Protein AF-A0A245ZQU1-F1 (afdb_monomer)

Sequence (138 aa):
MAAFDEERAVLAMLTAAVGPIPSTPRHTQAEAAINSQRHALGTLAQSTRAGCAGGAALAFLLDWHAIRPVLDSAAQRAGVALPRAALPARAAIIALAEHVAATPSQARALAFGAQQLALQHHGLWQLLRARAEARAAL

pLDDT: mean 92.46, std 6.33, range [47.0, 97.75]

Secondary structure (DSSP, 8-state):
-HHHHHHHHHHHHHHHHH-SPP--SSHHHHHHHHHHHHHHHHHHHT--STTHHHHHHHHHHHHHHHHHHHHHHHHHHTT-PPPPP-PPPHHHHHHHHHHHT-SHHHHHHHHHHHHHHHHHHHHHHHHHHHHHHHHHT-

Organism: NCBI:txid370959

Foldseek 3Di:
DPQVVLVVVLVVVLDVLVDDDDDFPPPVVLVVLVVVLVVLLVCQCPDPQQQQVVLLVLLVLVVCVVVVVVSCVSCVVSVHHRDDRPGDDNVVSVVVLVVQPPDVSNVVNSVNNSVSNVVSVVSVVVSVVVRVVRVVVD

Structure (mmCIF, N/CA/C/O backbone):
data_AF-A0A245ZQU1-F1
#
_entry.id   AF-A0A245ZQU1-F1
#
loop_
_atom_site.group_PDB
_atom_site.id
_atom_site.type_symbol
_atom_site.label_atom_id
_atom_site.label_alt_id
_atom_site.label_comp_id
_atom_site.label_asym_id
_atom_site.label_entity_id
_atom_site.label_seq_id
_atom_site.pdbx_PDB_ins_code
_atom_site.Cartn_x
_atom_site.Cartn_y
_atom_site.Cartn_z
_atom_site.occupancy
_atom_site.B_iso_or_equiv
_atom_site.auth_seq_id
_atom_site.auth_comp_id
_atom_site.auth_asym_id
_atom_site.auth_atom_id
_atom_site.pdbx_PDB_model_num
ATOM 1 N N . MET A 1 1 ? -5.326 4.900 -16.758 1.00 47.00 1 MET A N 1
ATOM 2 C CA . MET A 1 1 ? -5.369 5.363 -15.352 1.00 47.00 1 MET A CA 1
ATOM 3 C C . MET A 1 1 ? -6.675 5.023 -14.622 1.00 47.00 1 MET A C 1
ATOM 5 O O . MET A 1 1 ? -6.645 5.057 -13.407 1.00 47.00 1 MET A O 1
ATOM 9 N N . ALA A 1 2 ? -7.747 4.576 -15.296 1.00 59.00 2 ALA A N 1
ATOM 10 C CA . ALA A 1 2 ? -9.056 4.318 -14.670 1.00 59.00 2 ALA A CA 1
ATOM 11 C C . ALA A 1 2 ? -9.099 3.239 -13.558 1.00 59.00 2 ALA A C 1
ATOM 13 O O . ALA A 1 2 ? -9.853 3.387 -12.605 1.00 59.00 2 ALA A O 1
ATOM 14 N N . ALA A 1 3 ? -8.278 2.182 -13.620 1.00 69.75 3 ALA A N 1
ATOM 15 C CA . ALA A 1 3 ? -8.416 1.045 -12.695 1.00 69.75 3 ALA A CA 1
ATOM 16 C C . ALA A 1 3 ? -8.122 1.382 -11.218 1.00 69.75 3 ALA A C 1
ATOM 18 O O . ALA A 1 3 ? -8.747 0.819 -10.327 1.00 69.75 3 ALA A O 1
ATOM 19 N N . PHE A 1 4 ? -7.196 2.306 -10.930 1.00 84.69 4 PHE A N 1
ATOM 20 C CA . PHE A 1 4 ? -6.910 2.692 -9.538 1.00 84.69 4 PHE A CA 1
ATOM 21 C C . PHE A 1 4 ? -7.824 3.797 -9.009 1.00 84.69 4 PHE A C 1
ATOM 23 O O . PHE A 1 4 ? -7.906 3.983 -7.795 1.00 84.69 4 PHE A O 1
ATOM 30 N N . ASP A 1 5 ? -8.542 4.499 -9.885 1.00 88.38 5 ASP A N 1
ATOM 31 C CA . ASP A 1 5 ? -9.575 5.442 -9.459 1.00 88.38 5 ASP A CA 1
ATOM 32 C C . ASP A 1 5 ? -10.762 4.691 -8.829 1.00 88.38 5 ASP A C 1
ATOM 34 O O . ASP A 1 5 ? -11.288 5.124 -7.803 1.00 88.38 5 ASP A O 1
ATOM 38 N N . GLU A 1 6 ? -11.106 3.511 -9.356 1.00 90.88 6 GLU A N 1
ATOM 39 C CA . GLU A 1 6 ? -12.087 2.600 -8.747 1.00 90.88 6 GLU A CA 1
ATOM 40 C C . GLU A 1 6 ? -11.634 2.115 -7.363 1.00 90.88 6 GLU A C 1
ATOM 42 O O . GLU A 1 6 ? -12.394 2.182 -6.398 1.00 90.88 6 GLU A O 1
ATOM 47 N N . GLU A 1 7 ? -10.370 1.706 -7.224 1.00 93.62 7 GLU A N 1
ATOM 48 C CA . GLU A 1 7 ? -9.814 1.296 -5.928 1.00 93.62 7 GLU A CA 1
ATOM 49 C C . GLU A 1 7 ? -9.832 2.445 -4.906 1.00 93.62 7 GLU A C 1
ATOM 51 O O . GLU A 1 7 ? -10.132 2.240 -3.728 1.00 93.62 7 GLU A O 1
ATOM 56 N N . ARG A 1 8 ? -9.581 3.686 -5.341 1.00 93.12 8 ARG A N 1
ATOM 57 C CA . ARG A 1 8 ? -9.718 4.872 -4.481 1.00 93.12 8 ARG A CA 1
ATOM 58 C C . ARG A 1 8 ? -11.163 5.107 -4.045 1.00 93.12 8 ARG A C 1
ATOM 60 O O . ARG A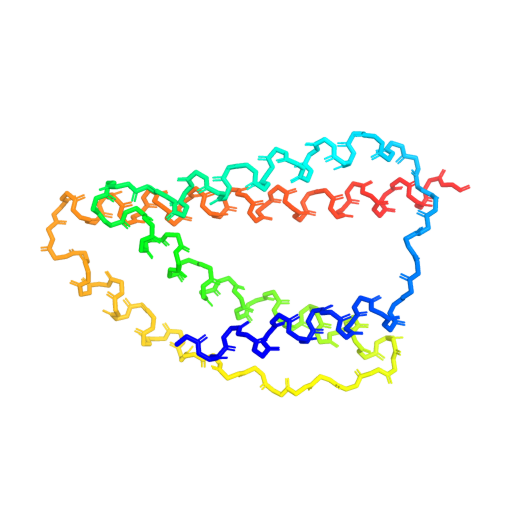 1 8 ? -11.384 5.450 -2.883 1.00 93.12 8 ARG A O 1
ATOM 67 N N . ALA A 1 9 ? -12.134 4.920 -4.938 1.00 92.38 9 ALA A N 1
ATOM 68 C CA . ALA A 1 9 ? -13.552 5.013 -4.594 1.00 92.38 9 ALA A CA 1
ATOM 69 C C . ALA A 1 9 ? -13.951 3.932 -3.575 1.00 92.38 9 ALA A C 1
ATOM 71 O O . ALA A 1 9 ? -14.642 4.223 -2.598 1.00 92.38 9 ALA A O 1
ATOM 72 N N . VAL A 1 10 ? -13.436 2.710 -3.742 1.00 93.25 10 VAL A N 1
ATOM 73 C CA . VAL A 1 10 ? -13.598 1.608 -2.784 1.00 93.25 10 VAL A CA 1
ATOM 74 C C . VAL A 1 10 ? -13.059 1.975 -1.400 1.00 93.25 10 VAL A C 1
ATOM 76 O O . VAL A 1 10 ? -13.752 1.760 -0.406 1.00 93.25 10 VAL A O 1
ATOM 79 N N . LEU A 1 11 ? -11.865 2.570 -1.312 1.00 94.38 11 LEU A N 1
ATOM 80 C CA . LEU A 1 11 ? -11.302 3.019 -0.033 1.00 94.38 11 LEU A CA 1
ATOM 81 C C . LEU A 1 11 ? -12.172 4.082 0.646 1.00 94.38 11 LEU A C 1
ATOM 83 O O . LEU A 1 11 ? -12.376 4.023 1.860 1.00 94.38 11 LEU A O 1
ATOM 87 N N . ALA A 1 12 ? -12.692 5.045 -0.120 1.00 94.19 12 ALA A N 1
ATOM 88 C CA . ALA A 1 12 ? -13.575 6.081 0.410 1.00 94.19 12 ALA A CA 1
ATOM 89 C C . ALA A 1 12 ? -14.877 5.479 0.962 1.00 94.19 12 ALA A C 1
ATOM 91 O O . ALA A 1 12 ? -15.273 5.790 2.086 1.00 94.19 12 ALA A O 1
ATOM 92 N N . MET A 1 13 ? -15.491 4.561 0.211 1.00 92.75 13 MET A N 1
ATOM 93 C CA . MET A 1 13 ? -16.698 3.845 0.626 1.00 92.75 13 MET A CA 1
ATOM 94 C C . MET A 1 13 ? -16.460 3.008 1.889 1.00 92.75 13 MET A C 1
ATOM 96 O O . MET A 1 13 ? -17.240 3.093 2.835 1.00 92.75 13 MET A O 1
ATOM 100 N N . LEU A 1 14 ? -15.369 2.237 1.939 1.00 94.88 14 LEU A N 1
ATOM 101 C CA . LEU A 1 14 ? -15.023 1.434 3.112 1.00 94.88 14 LEU A CA 1
ATOM 102 C C . LEU A 1 14 ? -14.777 2.313 4.345 1.00 94.88 14 LEU A C 1
ATOM 104 O O . LEU A 1 14 ? -15.247 1.992 5.432 1.00 94.88 14 LEU A O 1
ATOM 108 N N . THR A 1 15 ? -14.078 3.438 4.178 1.00 93.62 15 THR A N 1
ATOM 109 C CA . THR A 1 15 ? -13.827 4.388 5.273 1.00 93.62 15 THR A CA 1
ATOM 110 C C . THR A 1 15 ? -15.136 4.959 5.817 1.00 93.62 15 THR A C 1
ATOM 112 O O . THR A 1 15 ? -15.326 5.000 7.030 1.00 93.62 15 THR A O 1
ATOM 115 N N . ALA A 1 16 ? -16.065 5.342 4.935 1.00 93.25 16 ALA A N 1
ATOM 116 C CA . ALA A 1 16 ? -17.386 5.822 5.335 1.00 93.25 16 ALA A CA 1
ATOM 117 C C . ALA A 1 16 ? -18.199 4.744 6.076 1.00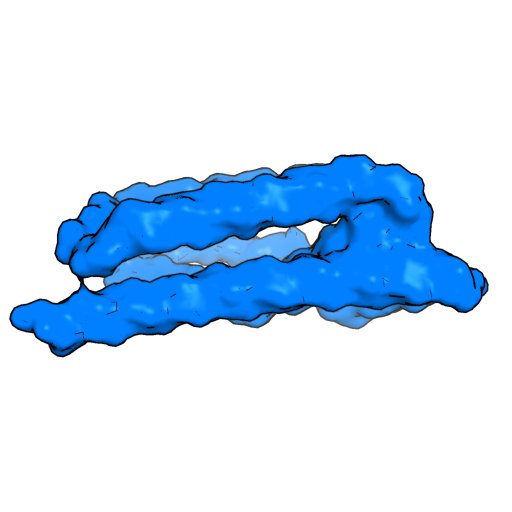 93.25 16 ALA A C 1
ATOM 119 O O . ALA A 1 16 ? -18.849 5.050 7.072 1.00 93.25 16 ALA A O 1
ATOM 120 N N . ALA A 1 17 ? -18.125 3.488 5.627 1.00 92.88 17 ALA A N 1
ATOM 121 C CA . ALA A 1 17 ? -18.839 2.366 6.233 1.00 92.88 17 ALA A CA 1
ATOM 122 C C . ALA A 1 17 ? -18.309 1.977 7.622 1.00 92.88 17 ALA A C 1
ATOM 124 O O . ALA A 1 17 ? -19.089 1.637 8.508 1.00 92.88 17 ALA A O 1
ATOM 125 N N . VAL A 1 18 ? -16.989 2.026 7.826 1.00 92.00 18 VAL A N 1
ATOM 126 C CA . VAL A 1 18 ? -16.362 1.727 9.128 1.00 92.00 18 VAL A CA 1
ATOM 127 C C . VAL A 1 18 ? -16.6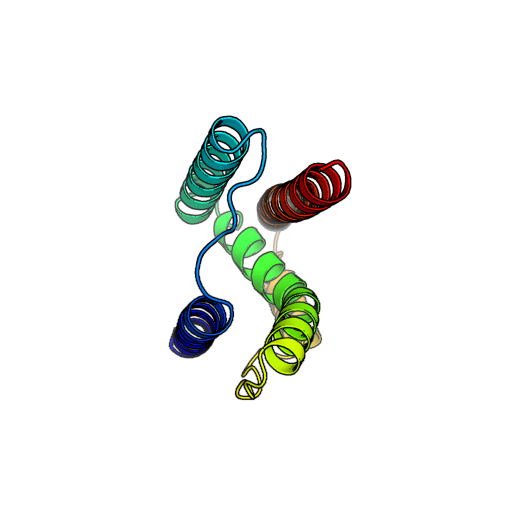45 2.829 10.155 1.00 92.00 18 VAL A C 1
ATOM 129 O O . VAL A 1 18 ? -16.696 2.551 11.354 1.00 92.00 18 VAL A O 1
ATOM 132 N N . GLY A 1 19 ? -16.867 4.061 9.696 1.00 88.12 19 GLY A N 1
ATOM 133 C CA . GLY A 1 19 ? -17.223 5.186 10.551 1.00 88.12 19 GLY A CA 1
ATOM 134 C C . GLY A 1 19 ? -16.012 5.881 11.191 1.00 88.12 19 GLY A C 1
ATOM 135 O O . GLY A 1 19 ? -14.872 5.717 10.746 1.00 88.12 19 GLY A O 1
ATOM 136 N N . PRO A 1 20 ? -16.246 6.730 12.206 1.00 88.56 20 PRO A N 1
ATOM 137 C CA . PRO A 1 20 ? -15.222 7.612 12.749 1.00 88.56 20 PRO A CA 1
ATOM 138 C C . PRO A 1 20 ? -14.106 6.846 13.464 1.00 88.56 20 PRO A C 1
ATOM 140 O O . PRO A 1 20 ? -14.319 5.817 14.106 1.00 88.56 20 PRO A O 1
ATOM 143 N N . ILE A 1 21 ? -12.894 7.398 13.397 1.00 82.12 21 ILE A N 1
ATOM 144 C CA . ILE A 1 21 ? -11.732 6.837 14.086 1.00 82.12 21 ILE A CA 1
ATOM 145 C C . ILE A 1 21 ? -11.945 6.983 15.604 1.00 82.12 21 ILE A C 1
ATOM 147 O O . ILE A 1 21 ? -12.111 8.107 16.079 1.00 82.12 21 ILE A O 1
ATOM 151 N N . PRO A 1 22 ? -11.895 5.890 16.389 1.00 82.38 22 PRO A N 1
ATOM 152 C CA . PRO A 1 22 ? -12.038 5.974 17.836 1.00 82.38 22 PRO A CA 1
ATOM 153 C C . PRO A 1 22 ? -10.840 6.694 18.463 1.00 82.38 22 PRO A C 1
ATOM 155 O O . PRO A 1 22 ? -9.689 6.500 18.041 1.00 82.38 22 PRO A O 1
ATOM 158 N N . SER A 1 23 ? -11.101 7.464 19.522 1.00 82.62 23 SER A N 1
ATOM 159 C CA . SER A 1 23 ? -10.064 8.081 20.351 1.00 82.62 23 SER A CA 1
ATOM 160 C C . SER A 1 23 ? -9.093 7.008 20.841 1.00 82.62 23 SER A C 1
ATOM 162 O O . SER A 1 23 ? -9.443 6.138 21.630 1.00 82.62 23 SER A O 1
ATOM 164 N N . THR A 1 24 ? -7.872 7.035 20.314 1.00 87.00 24 THR A N 1
ATOM 165 C CA . THR A 1 24 ? -6.809 6.076 20.633 1.00 87.00 24 THR A CA 1
ATOM 166 C C . THR A 1 24 ? -5.628 6.861 21.203 1.00 87.00 24 THR A C 1
ATOM 168 O O . THR A 1 24 ? -5.282 7.893 20.614 1.00 87.00 24 THR A O 1
ATOM 171 N N . PRO A 1 25 ? -4.975 6.403 22.289 1.00 88.94 25 PRO A N 1
ATOM 172 C CA . PRO A 1 25 ? -3.757 7.024 22.791 1.00 88.94 25 PRO A CA 1
ATOM 173 C C . PRO A 1 25 ? -2.715 7.218 21.691 1.00 88.94 25 PRO A C 1
ATOM 175 O O . PRO A 1 25 ? -2.660 6.463 20.718 1.00 88.94 25 PRO A O 1
ATOM 178 N N . ARG A 1 26 ? -1.848 8.215 21.876 1.00 87.81 26 ARG A N 1
ATOM 179 C CA . ARG A 1 26 ? -0.777 8.558 20.929 1.00 87.81 26 ARG A CA 1
ATOM 180 C C . ARG A 1 26 ? -1.270 8.974 19.532 1.00 87.81 26 ARG A C 1
ATOM 182 O O . ARG A 1 26 ? -0.640 8.680 18.516 1.00 87.81 26 ARG A O 1
ATOM 189 N N . HIS A 1 27 ? -2.415 9.658 19.469 1.00 89.19 27 HIS A N 1
ATOM 190 C CA . HIS A 1 27 ? -2.982 10.139 18.206 1.00 89.19 27 HIS A CA 1
ATOM 191 C C . HIS A 1 27 ? -2.033 11.094 17.461 1.00 89.19 27 HIS A C 1
ATOM 193 O O . HIS A 1 27 ? -1.835 10.929 16.262 1.00 89.19 27 HIS A O 1
ATOM 199 N N . THR A 1 28 ? -1.368 12.013 18.167 1.00 90.94 28 THR A N 1
ATOM 200 C CA . THR A 1 28 ? -0.420 12.964 17.558 1.00 90.94 28 THR A CA 1
ATOM 201 C C . THR A 1 28 ? 0.790 12.269 16.931 1.00 90.94 28 THR A C 1
ATOM 203 O O . THR A 1 28 ? 1.202 12.634 15.832 1.00 90.94 28 THR A O 1
ATOM 206 N N . GLN A 1 29 ? 1.332 11.225 17.570 1.00 92.19 29 GLN A N 1
ATOM 207 C CA . GLN A 1 29 ? 2.418 10.426 16.992 1.00 92.19 29 GLN A CA 1
ATOM 208 C C . GLN A 1 29 ? 1.957 9.654 15.750 1.00 92.19 29 GLN A C 1
ATOM 210 O O . GLN A 1 29 ? 2.711 9.546 14.784 1.00 92.19 29 GLN A O 1
ATOM 215 N N . ALA A 1 30 ? 0.723 9.137 15.754 1.00 93.00 30 ALA A N 1
ATOM 216 C CA . ALA A 1 30 ? 0.160 8.460 14.590 1.00 93.00 30 ALA A CA 1
ATOM 217 C C . ALA A 1 30 ? 0.003 9.417 13.395 1.00 93.00 30 ALA A C 1
ATOM 219 O O . ALA A 1 30 ? 0.422 9.075 12.292 1.00 93.00 30 ALA A O 1
ATOM 220 N N . GLU A 1 31 ? -0.518 10.625 13.619 1.00 93.50 31 GLU A N 1
ATOM 221 C CA . GLU A 1 31 ? -0.631 11.659 12.580 1.00 93.50 31 GLU A CA 1
ATOM 222 C C . GLU A 1 31 ? 0.739 12.065 12.018 1.00 93.50 31 GLU A C 1
ATOM 224 O O . GLU A 1 31 ? 0.917 12.160 10.803 1.00 93.50 31 GLU A O 1
ATOM 229 N N . ALA A 1 32 ? 1.745 12.238 12.882 1.00 94.75 32 ALA A N 1
ATOM 230 C CA . ALA A 1 32 ? 3.107 12.540 12.446 1.00 94.75 32 ALA A CA 1
ATOM 231 C C . ALA A 1 32 ? 3.693 11.426 11.557 1.00 94.75 32 ALA A C 1
ATOM 233 O O . ALA A 1 32 ? 4.288 11.717 10.516 1.00 94.75 32 ALA A O 1
ATOM 234 N N . ALA A 1 33 ? 3.482 10.156 11.924 1.00 94.81 33 ALA A N 1
ATOM 235 C CA . ALA A 1 33 ? 3.922 9.010 11.129 1.00 94.81 33 ALA A CA 1
ATOM 236 C C . ALA A 1 33 ? 3.233 8.966 9.753 1.00 94.81 33 ALA A C 1
ATOM 238 O O . ALA A 1 33 ? 3.909 8.811 8.734 1.00 94.81 33 ALA A O 1
ATOM 239 N N . ILE A 1 34 ? 1.914 9.186 9.705 1.00 94.88 34 ILE A N 1
ATOM 240 C CA . ILE A 1 34 ? 1.141 9.241 8.452 1.00 94.88 34 ILE A CA 1
ATOM 241 C C . ILE A 1 34 ? 1.650 10.371 7.549 1.00 94.88 34 ILE A C 1
ATOM 243 O O . ILE A 1 34 ? 1.855 10.168 6.350 1.00 94.88 34 ILE A O 1
ATOM 247 N N . ASN A 1 35 ? 1.888 11.560 8.108 1.00 96.19 35 ASN A N 1
ATOM 248 C CA . ASN A 1 35 ? 2.379 12.708 7.346 1.00 96.19 35 ASN A CA 1
ATOM 249 C C . ASN A 1 35 ? 3.792 12.472 6.792 1.00 96.19 35 ASN A C 1
ATOM 251 O O . ASN A 1 35 ? 4.047 12.788 5.628 1.00 96.19 35 ASN A O 1
ATOM 255 N N . SER A 1 36 ? 4.683 11.865 7.581 1.00 95.06 36 SER A N 1
ATOM 256 C CA . SER A 1 36 ? 6.028 11.485 7.133 1.00 95.06 36 SER A CA 1
ATOM 257 C C . SER A 1 36 ? 5.982 10.503 5.956 1.00 95.06 36 SER A C 1
ATOM 259 O O . SER A 1 36 ? 6.644 10.722 4.941 1.00 95.06 36 SER A O 1
ATOM 261 N N . GLN A 1 37 ? 5.135 9.475 6.034 1.00 94.94 37 GLN A N 1
ATOM 262 C CA . GLN A 1 37 ? 4.984 8.497 4.955 1.00 94.94 37 GLN A CA 1
ATOM 263 C C . GLN A 1 37 ? 4.359 9.103 3.702 1.00 94.94 37 GLN A C 1
ATOM 265 O O . GLN A 1 37 ? 4.825 8.835 2.597 1.00 94.94 37 GLN A O 1
ATOM 270 N N . ARG A 1 38 ? 3.347 9.970 3.849 1.00 95.06 38 ARG A N 1
ATOM 271 C CA . ARG A 1 38 ? 2.768 10.700 2.712 1.00 95.06 38 ARG A CA 1
ATOM 272 C C . ARG A 1 38 ? 3.834 11.523 1.994 1.00 95.06 38 ARG A C 1
ATOM 274 O O . ARG A 1 38 ? 3.885 11.508 0.767 1.00 95.06 38 ARG A O 1
ATOM 281 N N . HIS A 1 39 ? 4.690 12.210 2.747 1.00 95.81 39 HIS A N 1
ATOM 282 C CA . HIS A 1 39 ? 5.798 12.965 2.176 1.00 95.81 39 HIS A CA 1
ATOM 283 C C . HIS A 1 39 ? 6.786 12.050 1.435 1.00 95.81 39 HIS A C 1
ATOM 285 O O . HIS A 1 39 ? 7.109 12.318 0.281 1.00 95.81 39 HIS A O 1
ATOM 291 N N . ALA A 1 40 ? 7.197 10.932 2.043 1.00 94.62 40 ALA A N 1
ATOM 292 C CA . ALA A 1 40 ? 8.095 9.964 1.410 1.00 94.62 40 ALA A CA 1
ATOM 293 C C . ALA A 1 40 ? 7.516 9.386 0.105 1.00 94.62 40 ALA A C 1
ATOM 295 O O . ALA A 1 40 ? 8.206 9.340 -0.913 1.00 94.62 40 ALA A O 1
ATOM 296 N N . LEU A 1 41 ? 6.236 9.002 0.105 1.00 94.00 41 LEU A N 1
ATOM 297 C CA . LEU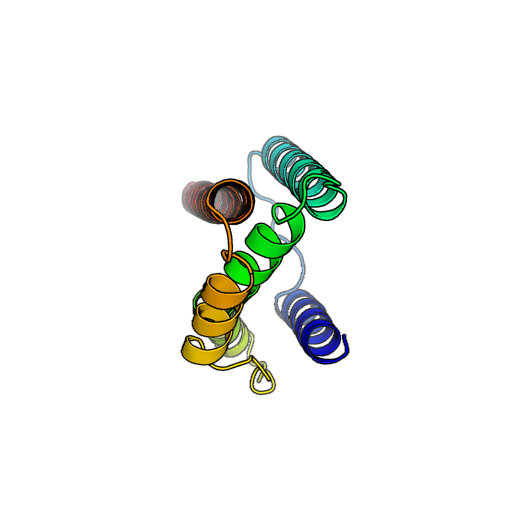 A 1 41 ? 5.531 8.523 -1.087 1.00 94.00 41 LEU A CA 1
ATOM 298 C C . LEU A 1 41 ? 5.433 9.607 -2.170 1.00 94.00 41 LEU A C 1
ATOM 300 O O . LEU A 1 41 ? 5.643 9.314 -3.345 1.00 94.00 41 LEU A O 1
ATOM 304 N N . GLY A 1 42 ? 5.175 10.861 -1.783 1.00 94.00 42 GLY A N 1
ATOM 305 C CA . GLY A 1 42 ? 5.187 12.005 -2.697 1.00 94.00 42 GLY A CA 1
ATOM 306 C C . GLY A 1 42 ? 6.549 12.198 -3.370 1.00 94.00 42 GLY A C 1
ATOM 307 O O . GLY A 1 42 ? 6.616 12.357 -4.588 1.00 94.00 42 GLY A O 1
ATOM 308 N N . THR A 1 43 ? 7.634 12.091 -2.601 1.00 93.56 43 THR A N 1
ATOM 309 C CA . THR A 1 43 ? 9.010 12.149 -3.116 1.00 93.56 43 THR A CA 1
ATOM 310 C C . THR A 1 43 ? 9.313 10.999 -4.079 1.00 93.56 43 THR A C 1
ATOM 312 O O . THR A 1 43 ? 9.923 11.219 -5.125 1.00 93.56 43 THR A O 1
ATOM 315 N N . LEU A 1 44 ? 8.862 9.774 -3.778 1.00 92.69 44 LEU A N 1
ATOM 316 C CA . LEU A 1 44 ? 9.025 8.628 -4.682 1.00 92.69 44 LEU A CA 1
ATOM 317 C C . LEU A 1 44 ? 8.277 8.827 -6.002 1.00 92.69 44 LEU A C 1
ATOM 319 O O . LEU A 1 44 ? 8.843 8.573 -7.066 1.00 92.69 44 LEU A O 1
ATOM 323 N N . ALA A 1 45 ? 7.038 9.319 -5.942 1.00 90.69 45 ALA A N 1
ATOM 324 C CA . ALA A 1 45 ? 6.213 9.568 -7.121 1.00 90.69 45 ALA A CA 1
ATOM 325 C C . ALA A 1 45 ? 6.806 10.646 -8.047 1.00 90.69 45 ALA A C 1
ATOM 327 O O . ALA A 1 45 ? 6.632 10.574 -9.260 1.00 90.69 45 ALA A O 1
ATOM 328 N N . GLN A 1 46 ? 7.529 11.619 -7.487 1.00 92.12 46 GLN A N 1
ATOM 329 C CA . GLN A 1 46 ? 8.171 12.712 -8.229 1.00 92.12 46 GLN A CA 1
ATOM 330 C C . GLN A 1 46 ? 9.622 12.403 -8.634 1.00 92.12 46 GLN A C 1
ATOM 332 O O . GLN A 1 46 ? 10.318 13.265 -9.171 1.00 92.12 46 GLN A O 1
ATOM 337 N N . SER A 1 47 ? 10.114 11.186 -8.376 1.00 89.94 47 SER A N 1
ATOM 338 C CA . SER A 1 47 ? 11.507 10.838 -8.650 1.00 89.94 47 SER A CA 1
ATOM 339 C C . SER A 1 47 ? 11.815 10.861 -10.151 1.00 89.94 47 SER A C 1
ATOM 341 O O . SER A 1 47 ? 11.273 10.074 -10.925 1.00 89.94 47 SER A O 1
ATOM 343 N N . THR A 1 48 ? 12.762 11.710 -10.554 1.00 85.94 48 THR A N 1
ATOM 344 C CA . THR A 1 48 ? 13.263 11.804 -11.938 1.00 85.94 48 THR A CA 1
ATOM 345 C C . THR A 1 48 ? 14.294 10.728 -12.282 1.00 85.94 48 THR A C 1
ATOM 347 O O . THR A 1 48 ? 14.691 10.584 -13.439 1.00 85.94 48 THR A O 1
ATOM 350 N N . ARG A 1 49 ? 14.739 9.940 -11.295 1.00 83.50 49 ARG A N 1
ATOM 351 C CA . ARG A 1 49 ? 15.675 8.838 -11.518 1.00 83.50 49 ARG A CA 1
ATOM 352 C C . ARG A 1 49 ? 14.974 7.752 -12.333 1.00 83.50 49 ARG A C 1
ATOM 354 O O . ARG A 1 49 ? 14.093 7.066 -11.815 1.00 83.50 49 ARG A O 1
ATOM 361 N N . ALA A 1 50 ? 15.394 7.585 -13.587 1.00 80.81 50 ALA A N 1
ATOM 362 C CA . ALA A 1 50 ? 14.812 6.631 -14.529 1.00 80.81 50 ALA A CA 1
ATOM 363 C C . ALA A 1 50 ? 14.659 5.236 -13.898 1.00 80.81 50 ALA A C 1
ATOM 365 O O . ALA A 1 50 ? 15.645 4.629 -13.485 1.00 80.81 50 ALA A O 1
ATOM 366 N N . GLY A 1 51 ? 13.418 4.754 -13.793 1.00 84.12 51 GLY A N 1
ATOM 367 C CA . GLY A 1 51 ? 13.069 3.466 -13.183 1.00 84.12 51 GLY A CA 1
ATOM 368 C C . GLY A 1 51 ? 12.626 3.530 -11.715 1.00 84.12 51 GLY A C 1
ATOM 369 O O . GLY A 1 51 ? 11.895 2.646 -11.294 1.00 84.12 51 GLY A O 1
ATOM 370 N N . CYS A 1 52 ? 12.961 4.569 -10.943 1.00 92.75 52 CYS A N 1
ATOM 371 C CA . CYS A 1 52 ? 12.608 4.654 -9.516 1.00 92.75 52 CYS A CA 1
ATOM 372 C C . CYS A 1 52 ? 11.089 4.735 -9.287 1.00 92.75 52 CYS A C 1
ATOM 374 O O . CYS A 1 52 ? 10.509 3.860 -8.645 1.00 92.75 52 CYS A O 1
ATOM 376 N N . ALA A 1 53 ? 10.424 5.734 -9.875 1.00 93.44 53 ALA A N 1
ATOM 377 C CA . ALA A 1 53 ? 8.970 5.875 -9.763 1.00 93.44 53 ALA A CA 1
ATOM 378 C C . ALA A 1 53 ? 8.227 4.659 -10.351 1.00 93.44 53 ALA A C 1
ATOM 380 O O . ALA A 1 53 ? 7.238 4.198 -9.786 1.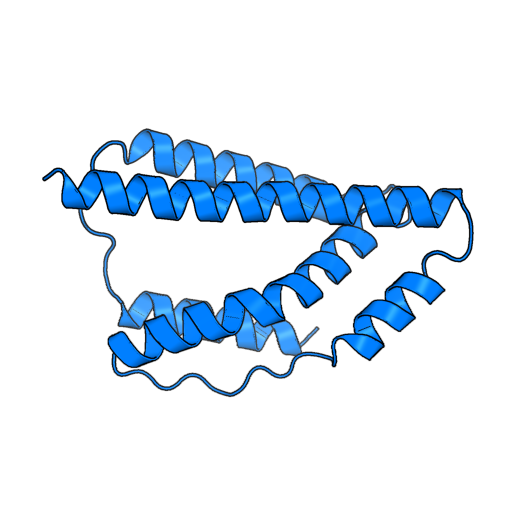00 93.44 53 ALA A O 1
ATOM 381 N N . GLY A 1 54 ? 8.748 4.084 -11.444 1.00 93.81 54 GLY A N 1
ATOM 382 C CA . GLY A 1 54 ? 8.214 2.855 -12.037 1.00 93.81 54 GLY A CA 1
ATOM 383 C C . GLY A 1 54 ? 8.330 1.650 -11.101 1.00 93.81 54 GLY A C 1
ATOM 384 O O . GLY A 1 54 ? 7.369 0.910 -10.933 1.00 93.81 54 GLY A O 1
ATOM 385 N N . GLY A 1 55 ? 9.470 1.489 -10.429 1.00 95.81 55 GLY A N 1
ATOM 386 C CA . GLY A 1 55 ? 9.694 0.421 -9.457 1.00 95.81 55 GLY A CA 1
ATOM 387 C C . GLY A 1 55 ? 8.753 0.523 -8.265 1.00 95.81 55 GLY A C 1
ATOM 388 O O . GLY A 1 55 ? 8.163 -0.478 -7.863 1.00 95.81 55 GLY A O 1
ATOM 389 N N . ALA A 1 56 ? 8.543 1.741 -7.759 1.00 96.75 56 ALA A N 1
ATOM 390 C CA . ALA A 1 56 ? 7.533 2.000 -6.741 1.00 96.75 56 ALA A CA 1
ATOM 391 C C . ALA A 1 56 ? 6.124 1.651 -7.256 1.00 96.75 56 ALA A C 1
ATOM 393 O O . ALA A 1 56 ? 5.403 0.914 -6.601 1.00 96.75 56 ALA A O 1
ATOM 394 N N . ALA A 1 57 ? 5.731 2.085 -8.455 1.00 94.94 57 ALA A N 1
ATOM 395 C CA . ALA A 1 57 ? 4.408 1.767 -8.998 1.00 94.94 57 ALA A CA 1
ATOM 396 C C . ALA A 1 57 ? 4.174 0.252 -9.183 1.00 94.94 57 ALA A C 1
ATOM 398 O O . ALA A 1 57 ? 3.111 -0.254 -8.830 1.00 94.94 57 ALA A O 1
ATOM 399 N N . LEU A 1 58 ? 5.159 -0.495 -9.691 1.00 95.94 58 LEU A N 1
ATOM 400 C CA . LEU A 1 58 ? 5.035 -1.946 -9.881 1.00 95.94 58 LEU A CA 1
ATOM 401 C C . LEU A 1 58 ? 4.985 -2.697 -8.546 1.00 95.94 58 LEU A C 1
ATOM 403 O O . LEU A 1 58 ? 4.164 -3.601 -8.388 1.00 95.94 58 LEU A O 1
ATOM 407 N N . ALA A 1 59 ? 5.806 -2.298 -7.570 1.00 96.88 59 ALA A N 1
ATOM 408 C CA . ALA A 1 59 ? 5.727 -2.839 -6.216 1.00 96.88 59 ALA A CA 1
ATOM 409 C C . ALA A 1 59 ? 4.360 -2.559 -5.582 1.00 96.88 59 ALA A C 1
ATOM 411 O O . ALA A 1 59 ? 3.781 -3.446 -4.964 1.00 96.88 59 ALA A O 1
ATOM 412 N N . PHE A 1 60 ? 3.793 -1.374 -5.814 1.00 95.94 60 PHE A N 1
ATOM 413 C CA . PHE A 1 60 ? 2.470 -1.008 -5.314 1.00 95.94 60 PHE A CA 1
ATOM 414 C C . PHE A 1 60 ? 1.388 -1.915 -5.892 1.00 95.94 60 PHE A C 1
ATOM 416 O O . PHE A 1 60 ? 0.572 -2.439 -5.138 1.00 95.94 60 PHE A O 1
ATOM 423 N N . LEU A 1 61 ? 1.425 -2.180 -7.201 1.00 95.62 61 LEU A N 1
ATOM 424 C CA . LEU A 1 61 ? 0.506 -3.123 -7.840 1.00 95.62 61 LEU A CA 1
ATOM 425 C C . LEU A 1 61 ? 0.640 -4.542 -7.266 1.00 95.62 61 LEU A C 1
ATOM 427 O O . LEU A 1 61 ? -0.369 -5.207 -7.031 1.00 95.62 61 LEU A O 1
ATOM 431 N N . LEU A 1 62 ? 1.868 -5.014 -7.028 1.00 96.31 62 LEU A N 1
ATOM 432 C CA . LEU A 1 62 ? 2.120 -6.340 -6.454 1.00 96.31 62 LEU A CA 1
ATOM 433 C C . LEU A 1 62 ? 1.663 -6.447 -4.998 1.00 96.31 62 LEU A C 1
ATOM 435 O O . LEU A 1 62 ? 1.082 -7.470 -4.622 1.00 96.31 62 LEU A O 1
ATOM 439 N N . ASP A 1 63 ? 1.906 -5.419 -4.194 1.00 96.38 63 ASP A N 1
ATOM 440 C CA . ASP A 1 63 ? 1.458 -5.368 -2.807 1.00 96.38 63 ASP A CA 1
ATOM 441 C C . ASP A 1 63 ? -0.064 -5.297 -2.742 1.00 96.38 63 ASP A C 1
ATOM 443 O O . ASP A 1 63 ? -0.670 -5.978 -1.918 1.00 96.38 63 ASP A O 1
ATOM 447 N N . TRP A 1 64 ? -0.708 -4.562 -3.652 1.00 96.06 64 TRP A N 1
ATOM 448 C CA . TRP A 1 64 ? -2.159 -4.394 -3.651 1.00 96.06 64 TRP A CA 1
ATOM 449 C C . TRP A 1 64 ? -2.923 -5.718 -3.735 1.00 96.06 64 TRP A C 1
ATOM 451 O O . TRP A 1 64 ? -3.940 -5.885 -3.070 1.00 96.06 64 TRP A O 1
ATOM 461 N N . HIS A 1 65 ? -2.392 -6.711 -4.454 1.00 95.69 65 HIS A N 1
ATOM 462 C CA . HIS A 1 65 ? -2.944 -8.074 -4.470 1.00 95.69 65 HIS A CA 1
ATOM 463 C C . HIS A 1 65 ? -2.984 -8.743 -3.081 1.00 95.69 65 HIS A C 1
ATOM 465 O O . HIS A 1 65 ? -3.790 -9.642 -2.870 1.00 95.69 65 HIS A O 1
ATOM 471 N N . ALA A 1 66 ? -2.113 -8.353 -2.147 1.00 95.00 66 ALA A N 1
ATOM 472 C CA . ALA A 1 66 ? -2.120 -8.826 -0.758 1.00 95.00 66 ALA A CA 1
ATOM 473 C C . ALA A 1 66 ? -2.899 -7.888 0.181 1.00 95.00 66 ALA A C 1
ATOM 475 O O . ALA A 1 66 ? -3.574 -8.354 1.096 1.00 95.00 66 ALA A O 1
ATOM 476 N N . ILE A 1 67 ? -2.844 -6.574 -0.058 1.00 95.50 67 ILE A N 1
ATOM 477 C CA . ILE A 1 67 ? -3.578 -5.570 0.728 1.00 95.50 67 ILE A CA 1
ATOM 478 C C . ILE A 1 67 ? -5.090 -5.723 0.519 1.00 95.50 67 ILE A C 1
ATOM 480 O O . ILE A 1 67 ? -5.865 -5.671 1.474 1.00 95.50 67 ILE A O 1
ATOM 484 N N . ARG A 1 68 ? -5.524 -5.930 -0.727 1.00 95.12 68 ARG A N 1
ATOM 485 C CA . ARG A 1 68 ? -6.937 -5.906 -1.102 1.00 95.12 68 ARG A CA 1
ATOM 486 C C . ARG A 1 68 ? -7.795 -6.952 -0.369 1.00 95.12 68 ARG A C 1
ATOM 488 O O . ARG A 1 68 ? -8.813 -6.546 0.184 1.00 95.12 68 ARG A O 1
ATOM 495 N N . PRO A 1 69 ? -7.383 -8.226 -0.229 1.00 94.81 69 PRO A N 1
ATOM 496 C CA . PRO A 1 69 ? -8.119 -9.201 0.584 1.00 94.81 69 PRO A CA 1
ATOM 497 C C . PRO A 1 69 ? -8.291 -8.805 2.061 1.00 94.81 69 PRO A C 1
ATOM 499 O O . PRO A 1 69 ? -9.298 -9.147 2.687 1.00 94.81 69 PRO A O 1
ATOM 502 N N . VAL A 1 70 ? -7.333 -8.067 2.639 1.00 94.88 70 VAL A N 1
ATOM 503 C CA . VAL A 1 70 ? -7.450 -7.551 4.015 1.00 94.88 70 VAL A CA 1
ATOM 504 C C . VAL A 1 70 ? -8.546 -6.486 4.088 1.00 94.88 70 VAL A C 1
ATOM 506 O O . VAL A 1 70 ? -9.351 -6.490 5.021 1.00 94.88 70 VAL A O 1
ATOM 509 N N . LEU A 1 71 ? -8.622 -5.609 3.083 1.00 94.75 71 LEU A N 1
ATOM 510 C CA . LEU A 1 71 ? -9.692 -4.616 2.961 1.00 94.75 71 LEU A CA 1
ATOM 511 C C . LEU A 1 71 ? -11.052 -5.275 2.710 1.00 94.75 71 LEU A C 1
ATOM 513 O O . LEU A 1 71 ? -12.033 -4.877 3.332 1.00 94.75 71 LEU A O 1
ATOM 517 N N . ASP A 1 72 ? -11.110 -6.315 1.875 1.00 94.50 72 ASP A N 1
ATOM 518 C CA . ASP A 1 72 ? -12.335 -7.088 1.644 1.00 94.50 72 ASP A CA 1
ATOM 519 C C . ASP A 1 72 ? -12.828 -7.739 2.952 1.00 94.50 72 ASP A C 1
ATOM 521 O O . ASP A 1 72 ? -14.016 -7.681 3.267 1.00 94.50 72 ASP A O 1
ATOM 525 N N . SER A 1 73 ? -11.919 -8.271 3.777 1.00 94.56 73 SER A N 1
ATOM 526 C CA . SER A 1 73 ? -12.257 -8.804 5.108 1.00 94.56 73 SER A CA 1
ATOM 527 C C . SER A 1 73 ? -12.786 -7.714 6.052 1.00 94.56 73 SER A C 1
ATOM 529 O O . SER A 1 73 ? -13.729 -7.938 6.814 1.00 94.56 73 SER A O 1
ATOM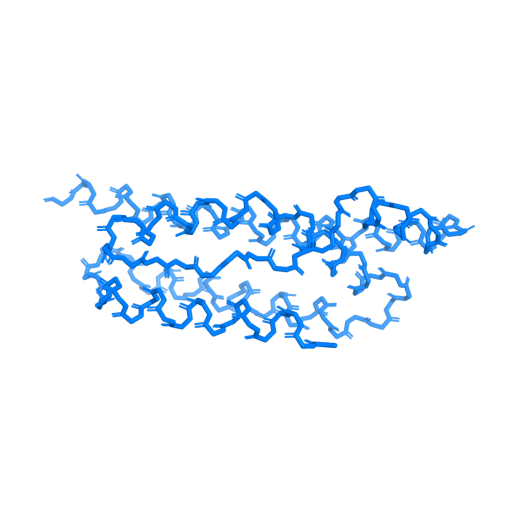 531 N N . ALA A 1 74 ? -12.206 -6.510 6.008 1.00 93.38 74 ALA A N 1
ATOM 532 C CA . ALA A 1 74 ? -12.705 -5.372 6.778 1.00 93.38 74 ALA A CA 1
ATOM 533 C C . ALA A 1 74 ? -14.106 -4.942 6.314 1.00 93.38 74 ALA A C 1
ATOM 535 O O . ALA A 1 74 ? -14.963 -4.662 7.152 1.00 93.38 74 ALA A O 1
ATOM 536 N N . ALA A 1 75 ? -14.355 -4.949 5.004 1.00 94.62 75 ALA A N 1
ATOM 537 C CA . ALA A 1 75 ? -15.644 -4.607 4.417 1.00 94.62 75 ALA A CA 1
ATOM 538 C C . ALA A 1 75 ? -16.740 -5.606 4.795 1.00 94.62 75 ALA A C 1
ATOM 540 O O . ALA A 1 75 ? -17.821 -5.193 5.210 1.00 94.62 75 ALA A O 1
ATOM 541 N N . GLN A 1 76 ? -16.435 -6.908 4.769 1.00 94.69 76 GLN A N 1
ATOM 542 C CA . GLN A 1 76 ? -17.350 -7.952 5.240 1.00 94.69 76 GLN A CA 1
ATOM 543 C C . GLN A 1 76 ? -17.777 -7.713 6.691 1.00 94.69 76 GLN A C 1
ATOM 545 O O . GLN A 1 76 ? -18.963 -7.779 7.008 1.00 94.69 76 GLN A O 1
ATOM 550 N N . ARG A 1 77 ? -16.831 -7.358 7.571 1.00 93.62 77 ARG A N 1
ATOM 551 C CA . ARG A 1 77 ? -17.136 -7.016 8.971 1.00 93.62 77 ARG A CA 1
ATOM 552 C C . ARG A 1 77 ? -17.970 -5.743 9.118 1.00 93.62 77 ARG A C 1
ATOM 554 O O . ARG A 1 77 ? -18.691 -5.616 10.100 1.00 93.62 77 ARG A O 1
ATOM 561 N N . ALA A 1 78 ? -17.855 -4.812 8.175 1.00 93.69 78 ALA A N 1
ATOM 562 C CA . ALA A 1 78 ? -18.667 -3.599 8.114 1.00 93.69 78 ALA A CA 1
ATOM 563 C C . ALA A 1 78 ? -20.021 -3.816 7.406 1.00 93.69 78 ALA A C 1
ATOM 565 O O . ALA A 1 78 ? -20.788 -2.868 7.269 1.00 93.69 78 ALA A O 1
ATOM 566 N N . GLY A 1 79 ? -20.324 -5.036 6.941 1.00 94.56 79 GLY A N 1
ATOM 567 C CA . GLY A 1 79 ? -21.563 -5.341 6.222 1.00 94.56 79 GLY A CA 1
ATOM 568 C C . GLY A 1 79 ? -21.627 -4.761 4.805 1.00 94.56 79 GLY A C 1
ATOM 569 O O . GLY A 1 79 ? -22.719 -4.599 4.267 1.00 94.56 79 GLY A O 1
ATOM 570 N N . VAL A 1 80 ? -20.480 -4.443 4.193 1.00 94.06 80 VAL A N 1
ATOM 571 C CA . VAL A 1 80 ? -20.398 -3.862 2.845 1.00 94.06 80 VAL A CA 1
ATOM 572 C C . VAL A 1 80 ? -19.717 -4.829 1.884 1.00 94.06 80 VAL A C 1
ATOM 574 O O . VAL A 1 80 ? -18.662 -5.390 2.178 1.00 94.06 80 VAL A O 1
ATOM 577 N N . ALA A 1 81 ? -20.306 -4.997 0.702 1.00 88.56 81 ALA A N 1
ATOM 578 C CA . ALA A 1 81 ? -19.699 -5.738 -0.395 1.00 88.56 81 ALA A CA 1
ATOM 579 C C . ALA A 1 81 ? -18.868 -4.792 -1.271 1.00 88.56 81 ALA A C 1
ATOM 581 O O . ALA A 1 81 ? -19.381 -3.790 -1.771 1.00 88.56 81 ALA A O 1
ATOM 582 N N . LEU A 1 82 ? -17.589 -5.113 -1.474 1.00 89.94 82 LEU A N 1
ATOM 583 C CA . LEU A 1 82 ? -16.727 -4.367 -2.389 1.00 89.94 82 LEU A CA 1
ATOM 584 C C . LEU A 1 82 ? -16.753 -5.001 -3.790 1.00 89.94 82 LEU A C 1
ATOM 586 O O . LEU A 1 82 ? -16.768 -6.231 -3.899 1.00 89.94 82 LEU A O 1
ATOM 590 N N . PRO A 1 83 ? -16.713 -4.201 -4.871 1.00 90.56 83 PRO A N 1
ATOM 591 C CA . PRO A 1 83 ? -16.570 -4.727 -6.226 1.00 90.56 83 PRO A CA 1
ATOM 592 C C . PRO A 1 83 ? -15.224 -5.437 -6.380 1.00 90.56 83 PRO A C 1
ATOM 594 O O . PRO A 1 83 ? -14.242 -5.044 -5.755 1.00 90.56 83 PRO A O 1
ATOM 597 N N . ARG A 1 84 ? -15.142 -6.466 -7.229 1.00 87.69 84 ARG A N 1
ATOM 598 C CA . ARG A 1 84 ? -13.871 -7.157 -7.495 1.00 87.69 84 ARG A CA 1
ATOM 599 C C . ARG A 1 84 ? -12.834 -6.169 -8.041 1.00 87.69 84 ARG A C 1
ATOM 601 O O . ARG A 1 84 ? -13.126 -5.444 -8.984 1.00 87.69 84 ARG A O 1
ATOM 608 N N . ALA A 1 85 ? -11.621 -6.203 -7.493 1.00 90.44 85 ALA A N 1
ATOM 609 C CA . ALA A 1 85 ? -10.525 -5.378 -7.984 1.00 90.44 85 ALA A CA 1
ATOM 610 C C . ALA A 1 85 ? -10.109 -5.789 -9.407 1.00 90.44 85 ALA A C 1
ATOM 612 O O . ALA A 1 85 ? -9.811 -6.961 -9.664 1.00 90.44 85 ALA A O 1
ATOM 613 N N . ALA A 1 86 ? -10.044 -4.825 -10.323 1.00 89.69 86 ALA A N 1
ATOM 614 C CA . ALA A 1 86 ? -9.617 -5.023 -11.709 1.00 89.69 86 ALA A CA 1
ATOM 615 C C . ALA A 1 86 ? -8.085 -4.919 -11.846 1.00 89.69 86 ALA A C 1
ATOM 617 O O . ALA A 1 86 ? -7.553 -4.107 -12.606 1.00 89.69 86 ALA A O 1
ATOM 618 N N . LEU A 1 87 ? -7.353 -5.720 -11.065 1.00 89.94 87 LEU A N 1
ATOM 619 C CA . LEU A 1 87 ? -5.890 -5.680 -11.046 1.00 89.94 87 LEU A CA 1
ATOM 620 C C . LEU A 1 87 ? -5.289 -6.483 -12.204 1.00 89.94 87 LEU A C 1
ATOM 622 O O . LEU A 1 87 ? -5.752 -7.593 -12.484 1.00 89.94 87 LEU A O 1
ATOM 626 N N . PRO A 1 88 ? -4.194 -6.002 -12.821 1.00 93.44 88 PRO A N 1
ATOM 627 C CA . PRO A 1 88 ? -3.395 -6.827 -13.715 1.00 93.44 88 PRO A CA 1
ATOM 628 C C . PRO A 1 88 ? -2.902 -8.090 -13.001 1.00 93.44 88 PRO A C 1
ATOM 630 O O . PRO A 1 88 ? -2.573 -8.062 -11.810 1.00 93.44 88 PRO A O 1
ATOM 633 N N . ALA A 1 89 ? -2.805 -9.200 -13.734 1.00 94.88 89 ALA A N 1
ATOM 634 C CA . ALA A 1 89 ? -2.244 -10.435 -13.197 1.00 94.88 89 ALA A CA 1
ATOM 635 C C . ALA A 1 89 ? -0.803 -10.211 -12.706 1.00 94.88 89 ALA A C 1
ATOM 637 O O . ALA A 1 89 ? -0.015 -9.540 -13.374 1.00 94.88 89 ALA A O 1
ATOM 638 N N . ARG A 1 90 ? -0.430 -10.824 -11.572 1.00 96.44 90 ARG A N 1
ATOM 639 C CA . ARG A 1 90 ? 0.928 -10.709 -11.000 1.00 96.44 90 ARG A CA 1
ATOM 640 C C . ARG A 1 90 ? 2.022 -11.019 -12.025 1.00 96.44 90 ARG A C 1
ATOM 642 O O . ARG A 1 90 ? 2.988 -10.272 -12.113 1.00 96.44 90 ARG A O 1
ATOM 649 N N . ALA A 1 91 ? 1.835 -12.062 -12.834 1.00 97.31 91 ALA A N 1
ATOM 650 C CA . ALA A 1 91 ? 2.778 -12.441 -13.886 1.00 97.31 91 ALA A CA 1
ATOM 651 C C . ALA A 1 91 ? 2.993 -11.325 -14.925 1.00 97.31 91 ALA A C 1
ATOM 653 O O . ALA A 1 91 ? 4.123 -11.080 -15.325 1.00 97.31 91 ALA A O 1
ATOM 654 N N . ALA A 1 92 ? 1.937 -10.599 -15.311 1.00 97.06 92 ALA A N 1
ATOM 655 C CA . ALA A 1 92 ? 2.051 -9.480 -16.247 1.00 97.06 92 ALA A CA 1
ATOM 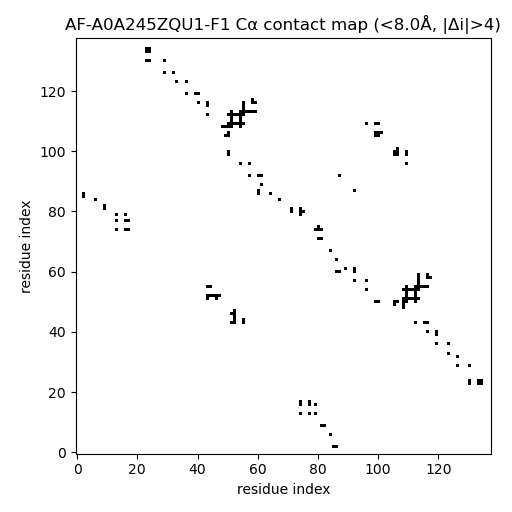656 C C . ALA A 1 92 ? 2.810 -8.292 -15.632 1.00 97.06 92 ALA A C 1
ATOM 658 O O . ALA A 1 92 ? 3.595 -7.639 -16.315 1.00 97.06 92 ALA A O 1
ATOM 659 N N . ILE A 1 93 ? 2.614 -8.035 -14.334 1.00 96.69 93 ILE A N 1
ATOM 660 C CA . ILE A 1 93 ? 3.342 -6.986 -13.603 1.00 96.69 93 ILE A CA 1
ATOM 661 C C . ILE A 1 93 ? 4.836 -7.337 -13.514 1.00 96.69 93 ILE A C 1
ATOM 663 O O . ILE A 1 93 ? 5.680 -6.474 -13.744 1.00 96.69 93 ILE A O 1
ATOM 667 N N . ILE A 1 94 ? 5.161 -8.601 -13.223 1.00 96.62 94 ILE A N 1
ATOM 668 C CA . ILE A 1 94 ? 6.543 -9.103 -13.163 1.00 96.62 94 ILE A CA 1
ATOM 669 C C . ILE A 1 94 ? 7.206 -9.030 -14.544 1.00 96.62 94 ILE A C 1
ATOM 671 O O . ILE A 1 94 ? 8.293 -8.474 -14.657 1.00 96.62 94 ILE A O 1
ATOM 675 N N . ALA A 1 95 ? 6.530 -9.488 -15.600 1.00 96.88 95 ALA A N 1
ATOM 676 C CA . ALA A 1 95 ? 7.054 -9.416 -16.965 1.00 96.88 95 ALA A CA 1
ATOM 677 C C . ALA A 1 95 ? 7.330 -7.966 -17.406 1.00 96.88 95 ALA A C 1
ATOM 679 O O . ALA A 1 95 ? 8.344 -7.679 -18.040 1.00 96.88 95 ALA A O 1
ATOM 680 N N . LE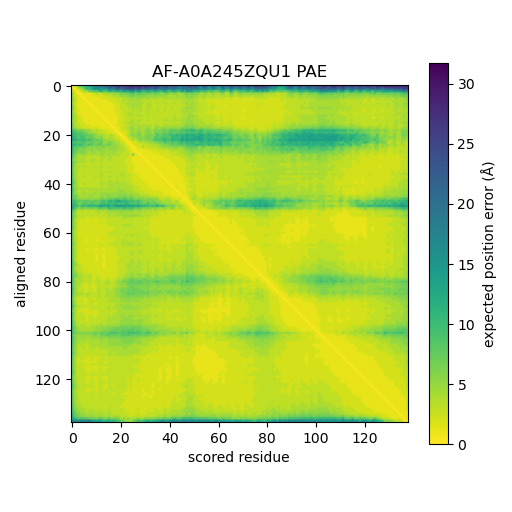U A 1 96 ? 6.462 -7.018 -17.029 1.00 95.81 96 LEU A N 1
ATOM 681 C CA . LEU A 1 96 ? 6.710 -5.595 -17.264 1.00 95.81 96 LEU A CA 1
ATOM 682 C C . LEU A 1 96 ? 7.922 -5.084 -16.469 1.00 95.81 96 LEU A C 1
ATOM 684 O O . LEU A 1 96 ? 8.715 -4.311 -17.003 1.00 95.81 96 LEU A O 1
ATOM 688 N N . ALA A 1 97 ? 8.092 -5.515 -15.216 1.00 95.06 97 ALA A N 1
ATOM 689 C CA . ALA A 1 97 ? 9.260 -5.163 -14.410 1.00 95.06 97 ALA A CA 1
ATOM 690 C C . ALA A 1 97 ? 10.564 -5.641 -15.066 1.00 95.06 97 ALA A C 1
ATOM 692 O O . ALA A 1 97 ? 11.515 -4.867 -15.171 1.00 95.06 97 ALA A O 1
ATOM 693 N N . GLU A 1 98 ? 10.585 -6.881 -15.558 1.00 94.62 98 GLU A N 1
ATOM 694 C CA . GLU A 1 98 ? 11.715 -7.465 -16.290 1.00 94.62 98 GLU A CA 1
ATOM 695 C C . GLU A 1 98 ? 12.010 -6.696 -17.581 1.00 94.62 98 GLU A C 1
ATOM 697 O O . GLU A 1 98 ? 13.165 -6.375 -17.857 1.00 94.62 98 GLU A O 1
ATOM 702 N N . HIS A 1 99 ? 10.972 -6.313 -18.328 1.00 93.94 99 HIS A N 1
ATOM 703 C CA . HIS A 1 99 ? 11.120 -5.508 -19.538 1.00 93.94 99 HIS A CA 1
ATOM 704 C C . HIS A 1 99 ? 11.709 -4.114 -19.257 1.00 93.94 99 HIS A C 1
ATOM 706 O O . HIS A 1 99 ? 12.580 -3.644 -19.987 1.00 93.94 99 HIS A O 1
ATOM 712 N N . VAL A 1 100 ? 11.269 -3.446 -18.183 1.00 90.69 100 VAL A N 1
ATOM 713 C CA . VAL A 1 100 ? 11.802 -2.132 -17.772 1.00 90.69 100 VAL A CA 1
ATOM 714 C C . VAL A 1 100 ? 13.238 -2.246 -17.246 1.00 90.69 100 VAL A C 1
ATOM 716 O O . VAL A 1 100 ? 14.032 -1.316 -17.397 1.00 90.69 100 VAL A O 1
ATOM 719 N N . ALA A 1 101 ? 13.604 -3.384 -16.658 1.00 92.62 101 ALA A N 1
ATOM 720 C CA . ALA A 1 101 ? 14.938 -3.677 -16.141 1.00 92.62 101 ALA A CA 1
ATOM 721 C C . ALA A 1 101 ? 15.958 -4.062 -17.239 1.00 92.62 101 ALA A C 1
ATOM 723 O O . ALA A 1 101 ? 16.859 -4.861 -16.992 1.00 92.62 101 ALA A O 1
ATOM 724 N N . ALA A 1 102 ? 15.859 -3.470 -18.434 1.00 91.12 102 ALA A N 1
ATOM 725 C CA . ALA A 1 102 ? 16.655 -3.836 -19.609 1.00 91.12 102 ALA A CA 1
ATOM 726 C C . ALA A 1 102 ? 18.173 -3.614 -19.449 1.00 91.12 102 ALA A C 1
ATOM 728 O O . ALA A 1 102 ? 18.974 -4.234 -20.147 1.00 91.12 102 ALA A O 1
ATOM 729 N N . THR A 1 103 ? 18.589 -2.734 -18.534 1.00 93.06 103 THR A N 1
ATOM 730 C CA . THR A 1 103 ? 20.003 -2.475 -18.225 1.00 93.06 103 THR A CA 1
ATOM 731 C C . THR A 1 103 ? 20.288 -2.568 -16.723 1.00 93.06 103 THR A C 1
ATOM 733 O O . THR A 1 103 ? 19.400 -2.304 -15.906 1.00 93.06 103 THR A O 1
ATOM 736 N N . PRO A 1 104 ? 21.543 -2.831 -16.303 1.00 93.81 104 PRO A N 1
ATOM 737 C CA . PRO A 1 104 ? 21.896 -2.878 -14.880 1.00 93.81 104 PRO A CA 1
ATOM 738 C C . PRO A 1 104 ? 21.643 -1.570 -14.110 1.00 93.81 104 PRO A C 1
ATOM 740 O O . PRO A 1 104 ? 21.466 -1.580 -12.891 1.00 93.81 104 PRO A O 1
ATOM 743 N N . SER A 1 105 ? 21.664 -0.410 -14.774 1.00 92.81 105 SER A N 1
ATOM 744 C CA . SER A 1 105 ? 21.333 0.875 -14.141 1.00 92.81 105 SER A CA 1
ATOM 745 C C . SER A 1 105 ? 19.828 1.008 -13.892 1.00 92.81 105 SER A C 1
ATOM 747 O O . SER A 1 1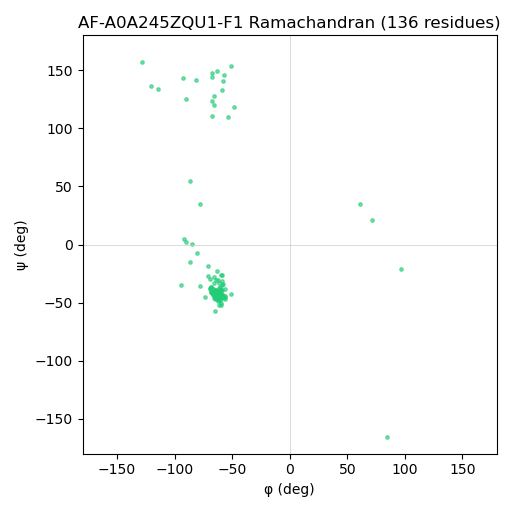05 ? 19.434 1.369 -12.780 1.00 92.81 105 SER A O 1
ATOM 749 N N . GLN A 1 106 ? 19.001 0.655 -14.880 1.00 92.19 106 GLN A N 1
ATOM 750 C CA . GLN A 1 106 ? 17.540 0.646 -14.773 1.00 92.19 106 GLN A CA 1
ATOM 751 C C . GLN A 1 106 ? 17.061 -0.387 -13.753 1.00 92.19 106 GLN A C 1
ATOM 753 O O . GLN A 1 106 ? 16.260 -0.044 -12.890 1.00 92.19 106 GLN A O 1
ATOM 758 N N . ALA A 1 107 ? 17.613 -1.604 -13.774 1.00 94.25 107 ALA A N 1
ATOM 759 C CA . ALA A 1 107 ? 17.293 -2.655 -12.811 1.00 94.25 107 ALA A CA 1
ATOM 760 C C . ALA A 1 107 ? 17.537 -2.197 -11.363 1.00 94.25 107 ALA A C 1
ATOM 762 O O . ALA A 1 107 ? 16.676 -2.355 -10.499 1.00 94.25 107 ALA A O 1
ATOM 763 N N . ARG A 1 108 ? 18.679 -1.546 -11.095 1.00 95.88 108 ARG A N 1
ATOM 764 C CA . ARG A 1 108 ? 18.986 -0.992 -9.764 1.00 95.88 108 ARG A CA 1
ATOM 765 C C . ARG A 1 108 ? 18.040 0.133 -9.359 1.00 95.88 108 ARG A C 1
ATOM 767 O O . ARG A 1 108 ? 17.669 0.218 -8.193 1.00 95.88 108 ARG A O 1
ATOM 774 N N . ALA A 1 109 ? 17.674 1.016 -10.286 1.00 94.81 109 ALA A N 1
ATOM 775 C CA . ALA A 1 109 ? 16.736 2.096 -9.997 1.00 94.81 109 ALA A CA 1
ATOM 776 C C . ALA A 1 109 ? 15.320 1.566 -9.726 1.00 94.81 109 ALA A C 1
ATOM 778 O O . ALA A 1 109 ? 14.678 2.015 -8.778 1.00 94.81 109 ALA A O 1
ATOM 779 N N . LEU A 1 110 ? 14.875 0.580 -10.507 1.00 95.94 110 LEU A N 1
ATOM 780 C CA . LEU A 1 110 ? 13.610 -0.123 -10.321 1.00 95.94 110 LEU A CA 1
ATOM 781 C C . LEU A 1 110 ? 13.560 -0.815 -8.954 1.00 95.94 110 LEU A C 1
ATOM 783 O O . LEU A 1 110 ? 12.641 -0.576 -8.174 1.00 95.94 110 LEU A O 1
ATOM 787 N N . ALA A 1 111 ? 14.586 -1.606 -8.631 1.00 96.56 111 ALA A N 1
ATOM 788 C CA . ALA A 1 111 ? 14.695 -2.288 -7.346 1.00 96.56 111 ALA A CA 1
ATOM 789 C C . ALA A 1 111 ? 14.707 -1.298 -6.175 1.00 96.56 111 ALA A C 1
ATOM 791 O O . ALA A 1 111 ? 14.009 -1.510 -5.188 1.00 96.56 111 ALA A O 1
ATOM 792 N N . PHE A 1 112 ? 15.440 -0.188 -6.301 1.00 96.56 112 PHE A N 1
ATOM 793 C CA . PHE A 1 112 ? 15.453 0.861 -5.285 1.00 96.56 112 PHE A CA 1
ATOM 794 C C . PHE A 1 112 ? 14.051 1.438 -5.051 1.00 96.56 112 PHE A C 1
ATOM 796 O O . PHE A 1 112 ? 13.599 1.489 -3.911 1.00 96.56 112 PHE A O 1
ATOM 803 N N . GLY A 1 113 ? 13.337 1.824 -6.112 1.00 96.81 113 GLY A N 1
ATOM 804 C CA . GLY A 1 113 ? 11.973 2.348 -5.994 1.00 96.81 113 GLY A CA 1
ATOM 805 C C . GLY A 1 113 ? 11.009 1.353 -5.343 1.00 96.81 113 GLY A C 1
ATOM 806 O O . GLY A 1 113 ? 10.260 1.718 -4.436 1.00 96.81 113 GLY A O 1
ATOM 807 N N . ALA A 1 114 ? 11.087 0.083 -5.747 1.00 97.62 114 ALA A N 1
ATOM 808 C CA . ALA A 1 114 ? 10.298 -1.001 -5.168 1.00 97.62 114 ALA A CA 1
ATOM 809 C C . ALA A 1 114 ? 10.583 -1.190 -3.667 1.00 97.62 114 ALA A C 1
ATOM 811 O O . ALA A 1 114 ? 9.657 -1.266 -2.860 1.00 97.62 114 ALA A O 1
ATOM 812 N N . GLN A 1 115 ? 11.860 -1.203 -3.275 1.00 97.75 115 GLN A N 1
ATOM 813 C CA . GLN A 1 115 ? 12.282 -1.315 -1.876 1.00 97.75 115 GLN A CA 1
ATOM 814 C C . GLN A 1 115 ? 11.800 -0.131 -1.036 1.00 97.75 115 GLN A C 1
ATOM 816 O O . GLN A 1 115 ? 11.320 -0.326 0.078 1.00 97.75 115 GLN A O 1
ATOM 821 N N . GLN A 1 116 ? 11.900 1.093 -1.562 1.00 97.19 116 GLN A N 1
ATOM 822 C CA . GLN A 1 116 ? 11.428 2.275 -0.846 1.00 97.19 116 GLN A CA 1
ATOM 823 C C . GLN A 1 116 ? 9.921 2.215 -0.599 1.00 97.19 116 GLN A C 1
ATOM 825 O O . GLN A 1 116 ? 9.491 2.510 0.515 1.00 97.19 116 GLN A O 1
ATOM 830 N N . LEU A 1 117 ? 9.124 1.777 -1.581 1.00 97.44 117 LEU A N 1
ATOM 831 C CA . LEU A 1 117 ? 7.695 1.568 -1.359 1.00 97.44 117 LEU A CA 1
ATOM 832 C C . LEU A 1 117 ? 7.439 0.489 -0.298 1.00 97.44 117 LEU A C 1
ATOM 834 O O . LEU A 1 117 ? 6.667 0.731 0.629 1.00 97.44 117 LEU A O 1
ATOM 838 N N . ALA A 1 118 ? 8.097 -0.668 -0.404 1.00 97.06 118 ALA A N 1
ATOM 839 C CA . ALA A 1 118 ? 7.919 -1.763 0.546 1.00 97.06 118 ALA A CA 1
ATOM 840 C C . ALA A 1 118 ? 8.206 -1.315 1.992 1.00 97.06 118 ALA A C 1
ATOM 842 O O . ALA A 1 118 ? 7.470 -1.674 2.911 1.00 97.06 118 ALA A O 1
ATOM 843 N N . LEU A 1 119 ? 9.219 -0.462 2.197 1.00 97.31 119 LEU A N 1
ATOM 844 C CA . LEU A 1 119 ? 9.504 0.157 3.496 1.00 97.31 119 LEU A CA 1
ATOM 845 C C . LEU A 1 119 ? 8.356 1.056 3.982 1.00 97.31 119 LEU A C 1
ATOM 847 O O . LEU A 1 119 ? 7.981 0.977 5.154 1.00 97.31 119 LEU A O 1
ATOM 851 N N . GLN A 1 120 ? 7.767 1.877 3.103 1.00 97.25 120 GLN A N 1
ATOM 852 C CA . GLN A 1 120 ? 6.620 2.719 3.468 1.00 97.25 120 GLN A CA 1
ATOM 853 C C . GLN A 1 120 ? 5.395 1.875 3.843 1.00 97.25 120 GLN A C 1
ATOM 855 O O . GLN A 1 120 ? 4.783 2.110 4.886 1.00 97.25 120 GLN A O 1
ATOM 860 N N . HIS A 1 121 ? 5.064 0.857 3.044 1.00 96.44 121 HIS A N 1
ATOM 861 C CA . HIS A 1 121 ? 3.966 -0.064 3.343 1.00 96.44 121 HIS A CA 1
ATOM 862 C C . HIS A 1 121 ? 4.198 -0.824 4.646 1.00 96.44 121 HIS A C 1
ATOM 864 O O . HIS A 1 121 ? 3.295 -0.894 5.479 1.00 96.44 121 HIS A O 1
ATOM 870 N N . HIS A 1 122 ? 5.409 -1.335 4.877 1.00 96.56 122 HIS A N 1
ATOM 871 C CA . HIS A 1 122 ? 5.748 -1.974 6.143 1.00 96.56 122 HIS A CA 1
ATOM 872 C C . HIS A 1 122 ? 5.505 -1.029 7.326 1.00 96.56 122 HIS A C 1
ATOM 874 O O . HIS A 1 122 ? 4.840 -1.411 8.286 1.00 96.56 122 HIS A O 1
ATOM 880 N N . GLY A 1 123 ? 5.964 0.223 7.244 1.00 96.56 123 GLY A N 1
ATOM 881 C CA . GLY A 1 123 ? 5.720 1.213 8.292 1.00 96.56 123 GLY A CA 1
ATOM 882 C C . GLY A 1 123 ? 4.228 1.465 8.554 1.00 96.56 123 GLY A C 1
ATOM 883 O O . GLY A 1 123 ? 3.827 1.583 9.710 1.00 96.56 123 GLY A O 1
ATOM 884 N N . LEU A 1 124 ? 3.388 1.497 7.507 1.00 95.56 124 LEU A N 1
ATOM 885 C CA . LEU A 1 124 ? 1.931 1.648 7.647 1.00 95.56 124 LEU A CA 1
ATOM 886 C C . LEU A 1 124 ? 1.322 0.465 8.410 1.00 95.56 124 LEU A C 1
ATOM 888 O O . LEU A 1 124 ? 0.519 0.660 9.324 1.00 95.56 124 LEU A O 1
ATOM 892 N N . TRP A 1 125 ? 1.745 -0.759 8.092 1.00 96.38 125 TRP A N 1
ATOM 893 C CA . TRP A 1 125 ? 1.317 -1.958 8.815 1.00 96.38 125 TRP A CA 1
ATOM 894 C C . TRP A 1 125 ? 1.752 -1.940 10.281 1.00 96.38 125 TRP A C 1
ATOM 896 O O . TRP A 1 125 ? 0.962 -2.280 11.164 1.00 96.38 125 TRP A O 1
ATOM 906 N N . GLN A 1 126 ? 2.971 -1.475 10.560 1.00 96.88 126 GLN A N 1
ATOM 907 C CA . GLN A 1 126 ? 3.446 -1.316 11.933 1.00 96.88 126 GLN A CA 1
ATOM 908 C C . GLN A 1 126 ? 2.640 -0.279 12.710 1.00 96.88 126 GLN A C 1
ATOM 910 O O . GLN A 1 126 ? 2.305 -0.510 13.872 1.00 96.88 126 GLN A O 1
ATOM 915 N N . LEU A 1 127 ? 2.268 0.828 12.066 1.00 95.50 127 LEU A N 1
ATOM 916 C CA . LEU A 1 127 ? 1.401 1.830 12.670 1.00 95.50 127 LEU A CA 1
ATOM 917 C C . LEU A 1 127 ? 0.014 1.254 12.991 1.00 95.50 127 LEU A C 1
ATOM 919 O O . LEU A 1 127 ? -0.496 1.468 14.091 1.00 95.50 127 LEU A O 1
ATOM 923 N N . LEU A 1 128 ? -0.588 0.496 12.068 1.00 93.69 128 LEU A N 1
ATOM 924 C CA . LEU A 1 128 ? -1.876 -0.168 12.298 1.00 93.69 128 LEU A CA 1
ATOM 925 C C . LEU A 1 128 ? -1.820 -1.114 13.502 1.00 93.69 128 LEU A C 1
ATOM 927 O O . LEU A 1 128 ? -2.704 -1.057 14.362 1.00 93.69 128 LEU A O 1
ATOM 931 N N . ARG A 1 129 ? -0.760 -1.925 13.599 1.00 95.25 129 ARG A N 1
ATOM 932 C CA . ARG A 1 129 ? -0.525 -2.829 14.731 1.00 95.25 129 ARG A CA 1
ATOM 933 C C . ARG A 1 129 ? -0.379 -2.068 16.049 1.00 95.25 129 ARG A C 1
ATOM 935 O O . ARG A 1 129 ? -1.137 -2.328 16.979 1.00 95.25 129 ARG A O 1
ATOM 942 N N . ALA A 1 130 ? 0.499 -1.067 16.103 1.00 94.81 130 ALA A N 1
ATOM 943 C CA . ALA A 1 130 ? 0.717 -0.263 17.308 1.00 94.81 130 ALA A CA 1
ATOM 944 C C . ALA A 1 130 ? -0.564 0.449 17.781 1.00 94.81 130 ALA A C 1
ATOM 946 O O . ALA A 1 130 ? -0.807 0.591 18.981 1.00 94.81 130 ALA A O 1
ATOM 947 N N . ARG A 1 131 ? -1.415 0.886 16.842 1.00 93.75 131 ARG A N 1
ATOM 948 C CA . ARG A 1 131 ? -2.727 1.470 17.157 1.00 93.75 131 ARG A CA 1
ATOM 949 C C . ARG A 1 131 ? -3.709 0.438 17.703 1.00 93.75 131 ARG A C 1
ATOM 951 O O . ARG A 1 131 ? -4.505 0.785 18.569 1.00 93.75 131 ARG A O 1
ATOM 958 N N . ALA A 1 132 ? -3.698 -0.791 17.192 1.00 92.75 132 ALA A N 1
ATOM 959 C CA . ALA A 1 132 ? -4.533 -1.868 17.717 1.00 92.75 132 ALA A CA 1
ATOM 960 C C . ALA A 1 132 ? -4.128 -2.244 19.149 1.00 92.75 132 ALA A C 1
ATOM 962 O O . ALA A 1 132 ? -4.989 -2.283 20.023 1.00 92.75 132 ALA A O 1
ATOM 963 N N . GLU A 1 133 ? -2.829 -2.407 19.405 1.00 94.19 133 GLU A N 1
ATOM 964 C CA . GLU A 1 133 ? -2.278 -2.675 20.741 1.00 94.19 133 GLU A CA 1
ATOM 965 C C . GLU A 1 133 ? -2.635 -1.564 21.737 1.00 94.19 133 GLU A C 1
ATOM 967 O O . GLU A 1 133 ? -3.096 -1.840 22.839 1.00 94.19 133 GLU A O 1
ATOM 972 N N . ALA A 1 134 ? -2.507 -0.297 21.328 1.00 92.88 134 ALA A N 1
ATOM 973 C CA . ALA A 1 134 ? -2.861 0.840 22.175 1.00 92.88 134 ALA A CA 1
ATOM 974 C C . ALA A 1 134 ? -4.347 0.876 22.566 1.00 92.88 134 ALA A C 1
ATOM 976 O O . ALA A 1 134 ? -4.662 1.397 23.629 1.00 92.88 134 ALA A O 1
ATOM 977 N N . ARG A 1 135 ? -5.254 0.361 21.722 1.00 91.69 135 ARG A N 1
ATOM 978 C CA . ARG A 1 135 ? -6.684 0.248 22.057 1.00 91.69 135 ARG A CA 1
ATOM 979 C C . ARG A 1 135 ? -6.976 -0.934 22.970 1.00 91.69 135 ARG A C 1
ATOM 981 O O . ARG A 1 135 ? -7.863 -0.826 23.797 1.00 91.69 135 ARG A O 1
ATOM 988 N N . ALA A 1 136 ? -6.266 -2.047 22.799 1.00 91.75 136 ALA A N 1
ATOM 989 C CA . ALA A 1 136 ? -6.446 -3.236 23.630 1.00 91.75 136 ALA A CA 1
ATOM 990 C C . ALA A 1 136 ? -5.930 -3.048 25.068 1.00 91.75 136 ALA A C 1
ATOM 992 O O . ALA A 1 136 ? -6.295 -3.816 25.948 1.00 91.75 136 ALA A O 1
ATOM 993 N N . ALA A 1 137 ? -5.070 -2.050 25.288 1.00 89.75 137 ALA A N 1
ATOM 994 C CA . ALA A 1 137 ? -4.557 -1.671 26.602 1.00 89.75 137 ALA A CA 1
ATOM 995 C C . ALA A 1 137 ? -5.418 -0.615 27.332 1.00 89.75 137 ALA A C 1
ATOM 997 O O . ALA A 1 137 ? -5.007 -0.155 28.398 1.00 89.75 137 ALA A O 1
ATOM 998 N N . LEU A 1 138 ? -6.546 -0.193 26.742 1.00 83.19 138 LEU A N 1
ATOM 999 C CA . LEU A 1 138 ? -7.569 0.642 27.388 1.00 83.19 138 LEU A CA 1
ATOM 1000 C C . LEU A 1 138 ? -8.559 -0.235 28.155 1.00 83.19 138 LEU A C 1
ATOM 1002 O O . LEU A 1 138 ? -8.995 0.218 29.234 1.00 83.19 138 LEU A O 1
#

Radius of gyration: 16.96 Å; Cα contacts (8 Å, |Δi|>4): 104; chains: 1; bounding box: 44×25×47 Å

Mean predicted aligned error: 3.83 Å

Solvent-accessible surface area (backbone atoms only — not comparable to full-atom values): 7692 Å² total; per-residue (Å²): 121,68,65,60,55,53,54,51,52,50,50,52,53,47,48,63,60,70,48,81,85,72,97,47,78,66,53,70,60,50,51,52,52,53,52,51,46,53,50,53,52,51,53,43,68,67,41,82,54,69,37,20,31,57,16,25,52,51,40,49,59,59,47,42,72,62,50,47,61,57,52,51,54,52,25,55,77,52,76,44,88,76,80,83,79,80,66,79,57,67,68,60,53,50,53,49,50,56,60,64,34,73,42,78,67,29,35,52,27,20,50,49,21,22,51,54,43,51,52,48,52,50,53,52,53,51,50,54,50,55,53,52,54,48,52,74,74,109

InterPro domains:
  IPR054248 Protein of unknown function DUF6975 [PF22391] (2-136)